Protein AF-A0A441UTH6-F1 (afdb_monomer_lite)

Sequence (69 aa):
MSTKKVEHLDGIGALVERYQVFLLDQFGVLHDGTNPYPGAVEALSALKRAGRTIVLVSNSGRRARPNET

Radius of gyration: 14.86 Å; chains: 1; bounding box: 28×24×52 Å

Structure (mmCIF, N/CA/C/O backbone):
data_AF-A0A441UTH6-F1
#
_entry.id   AF-A0A441UTH6-F1
#
loop_
_atom_site.group_PDB
_atom_site.id
_atom_site.type_symbol
_atom_site.label_atom_id
_atom_site.label_alt_id
_atom_site.label_comp_id
_atom_site.label_asym_id
_atom_site.label_entity_id
_atom_site.label_seq_id
_atom_site.pdbx_PDB_ins_code
_atom_site.Cartn_x
_atom_site.Cartn_y
_atom_site.Cartn_z
_atom_site.occupancy
_atom_site.B_iso_or_equiv
_atom_site.auth_seq_id
_atom_site.auth_comp_id
_atom_site.auth_asym_id
_atom_site.auth_atom_id
_atom_site.pdbx_PDB_model_num
ATOM 1 N N . MET A 1 1 ? 14.906 6.227 31.466 1.00 55.75 1 MET A N 1
ATOM 2 C CA . MET A 1 1 ? 14.764 6.243 29.993 1.00 55.75 1 MET A CA 1
ATOM 3 C C . MET A 1 1 ? 13.939 5.026 29.604 1.00 55.75 1 MET A C 1
ATOM 5 O O . MET A 1 1 ? 14.428 3.920 29.780 1.00 55.75 1 MET A O 1
ATOM 9 N N . SER A 1 2 ? 12.679 5.197 29.191 1.00 69.31 2 SER A N 1
ATOM 10 C CA . SER A 1 2 ? 11.874 4.070 28.698 1.00 69.31 2 SER A CA 1
ATOM 11 C C . SER A 1 2 ? 12.328 3.748 27.277 1.00 69.31 2 SER A C 1
ATOM 13 O O . SER A 1 2 ? 12.300 4.621 26.407 1.00 69.31 2 SER A O 1
ATOM 15 N N . THR A 1 3 ? 12.820 2.536 27.049 1.00 72.06 3 THR A N 1
ATOM 16 C CA . THR A 1 3 ? 13.196 2.065 25.718 1.00 72.06 3 THR A CA 1
ATOM 17 C C . THR A 1 3 ? 11.931 1.953 24.870 1.00 72.06 3 THR A C 1
ATOM 19 O O . THR A 1 3 ? 11.036 1.160 25.159 1.00 72.06 3 THR A O 1
ATOM 22 N N . LYS A 1 4 ? 11.821 2.765 23.810 1.00 77.69 4 LYS A N 1
ATOM 23 C CA . LYS A 1 4 ? 10.761 2.580 22.812 1.00 77.69 4 LYS A CA 1
ATOM 24 C C . LYS A 1 4 ? 10.971 1.219 22.150 1.00 77.69 4 LYS A C 1
ATOM 26 O O . LYS A 1 4 ? 11.963 1.014 21.456 1.00 77.69 4 LYS A O 1
ATOM 31 N N . LYS A 1 5 ? 10.045 0.290 22.383 1.00 84.38 5 LYS A N 1
ATOM 32 C CA . LYS A 1 5 ? 10.023 -1.008 21.708 1.00 84.38 5 LYS A CA 1
ATOM 33 C C . LYS A 1 5 ? 9.597 -0.793 20.255 1.00 84.38 5 LYS A C 1
ATOM 35 O O . LYS A 1 5 ? 8.564 -0.176 20.009 1.00 84.38 5 LYS A O 1
ATOM 40 N N . VAL A 1 6 ? 10.398 -1.278 19.310 1.00 89.25 6 VAL A N 1
ATOM 41 C CA . VAL A 1 6 ? 10.029 -1.309 17.889 1.00 89.25 6 VAL A CA 1
ATOM 42 C C . VAL A 1 6 ? 9.033 -2.449 17.684 1.00 89.25 6 VAL A C 1
ATOM 44 O O . VAL A 1 6 ? 9.287 -3.578 18.103 1.00 89.25 6 VAL A O 1
ATOM 47 N N . GLU A 1 7 ? 7.887 -2.139 17.085 1.00 90.31 7 GLU A N 1
ATOM 48 C CA . GLU A 1 7 ? 6.855 -3.111 16.718 1.00 90.31 7 GLU A CA 1
ATOM 49 C C . GLU A 1 7 ? 7.109 -3.570 15.276 1.00 90.31 7 GLU A C 1
ATOM 51 O O . GLU A 1 7 ? 7.201 -2.740 14.372 1.00 90.31 7 GLU A O 1
ATOM 56 N N . HIS A 1 8 ? 7.250 -4.881 15.064 1.00 93.12 8 HIS A N 1
ATOM 57 C CA . HIS A 1 8 ? 7.221 -5.467 13.724 1.00 93.12 8 HIS A CA 1
ATOM 58 C C . HIS A 1 8 ? 5.760 -5.699 13.341 1.00 93.12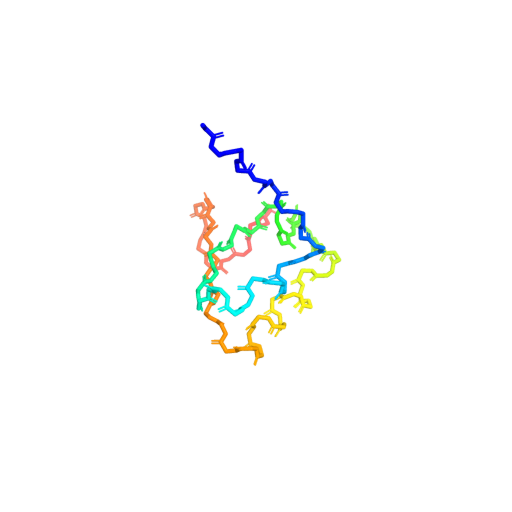 8 HIS A C 1
ATOM 60 O O . HIS A 1 8 ? 5.007 -6.262 14.134 1.00 93.12 8 HIS A O 1
ATOM 66 N N . LEU A 1 9 ? 5.370 -5.276 12.140 1.00 94.19 9 LEU A N 1
ATOM 67 C CA . LEU A 1 9 ? 4.034 -5.502 11.599 1.00 94.19 9 LEU A CA 1
ATOM 68 C C . LEU A 1 9 ? 4.139 -6.406 10.374 1.00 94.19 9 LEU A C 1
ATOM 70 O O . LEU A 1 9 ? 4.879 -6.081 9.450 1.00 94.19 9 LEU A O 1
ATOM 74 N N . ASP A 1 10 ? 3.354 -7.482 10.341 1.00 91.88 10 ASP A N 1
ATOM 75 C CA . ASP A 1 10 ? 3.335 -8.428 9.212 1.00 91.88 10 ASP A CA 1
ATOM 76 C C . ASP A 1 10 ? 2.718 -7.821 7.938 1.00 91.88 10 ASP A C 1
ATOM 78 O O . ASP A 1 10 ? 2.843 -8.361 6.841 1.00 91.88 10 ASP A O 1
ATOM 82 N N . GLY A 1 11 ? 2.036 -6.680 8.071 1.00 93.00 11 GLY A N 1
ATOM 83 C CA . GLY A 1 11 ? 1.496 -5.932 6.947 1.00 93.00 11 GLY A CA 1
ATOM 84 C C . GLY A 1 11 ? 0.742 -4.675 7.365 1.00 93.00 11 GLY A C 1
ATOM 85 O O . GLY A 1 11 ? 0.392 -4.468 8.530 1.00 93.00 11 GLY A O 1
ATOM 86 N N . ILE A 1 12 ? 0.434 -3.837 6.374 1.00 94.31 12 ILE A N 1
ATOM 87 C CA . ILE A 1 12 ? -0.230 -2.541 6.579 1.00 94.31 12 ILE A CA 1
ATOM 88 C C . ILE A 1 12 ? -1.652 -2.667 7.151 1.00 94.31 12 ILE A C 1
ATOM 90 O O . ILE A 1 12 ? -2.163 -1.723 7.748 1.00 94.31 12 ILE A O 1
ATOM 94 N N . GLY A 1 13 ? -2.281 -3.842 7.036 1.00 94.81 13 GLY A N 1
ATOM 95 C CA . GLY A 1 13 ? -3.602 -4.118 7.609 1.00 94.81 13 GLY A CA 1
ATOM 96 C C . GLY A 1 13 ? -3.673 -3.882 9.122 1.00 94.81 13 GLY A C 1
ATOM 97 O O . GLY A 1 13 ? -4.686 -3.398 9.619 1.00 94.81 13 GLY A O 1
ATOM 98 N N . ALA A 1 14 ? -2.574 -4.113 9.850 1.00 95.69 14 ALA A N 1
ATOM 99 C CA . ALA A 1 14 ? -2.49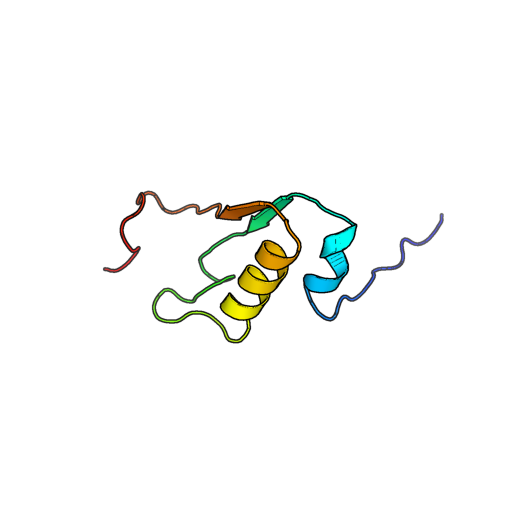7 -3.859 11.292 1.00 95.69 14 ALA A CA 1
ATOM 100 C C . ALA A 1 14 ? -2.641 -2.367 11.663 1.00 95.69 14 ALA A C 1
ATOM 102 O O . ALA A 1 14 ? -2.884 -2.026 12.822 1.00 95.69 14 ALA A O 1
ATOM 103 N N . LEU A 1 15 ? -2.501 -1.469 10.683 1.00 95.81 15 LEU A N 1
ATOM 104 C CA . LEU A 1 15 ? -2.595 -0.022 10.859 1.00 95.81 15 LEU A CA 1
ATOM 105 C C . LEU A 1 15 ? -3.990 0.541 10.556 1.00 95.81 15 LEU A C 1
ATOM 107 O O . LEU A 1 15 ? -4.226 1.722 10.807 1.00 95.81 15 LEU A O 1
ATOM 111 N N . VAL A 1 16 ? -4.916 -0.279 10.049 1.00 96.62 16 VAL A N 1
ATOM 112 C CA . VAL A 1 16 ? -6.251 0.148 9.590 1.00 96.62 16 VAL A CA 1
ATOM 113 C C . VAL A 1 16 ? -7.035 0.880 10.676 1.00 96.62 16 VAL A C 1
ATOM 115 O O . VAL A 1 16 ? -7.613 1.926 10.405 1.00 96.62 16 VAL A O 1
ATOM 118 N N . GLU A 1 17 ? -7.013 0.387 11.914 1.00 95.62 17 GLU A N 1
ATOM 119 C CA . GLU A 1 17 ? -7.730 1.034 13.022 1.00 95.62 17 GLU A CA 1
ATOM 120 C C . GL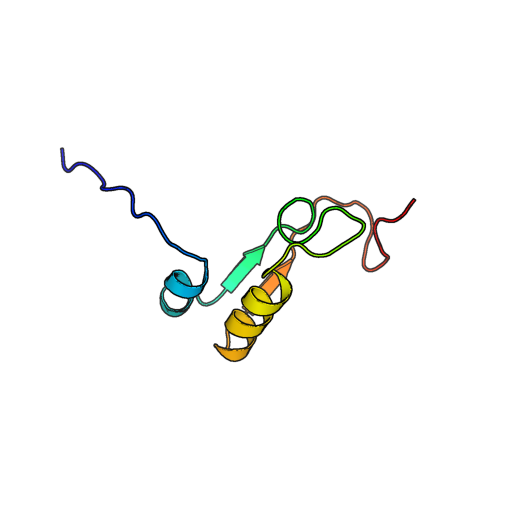U A 1 17 ? -7.003 2.255 13.595 1.00 95.62 17 GLU A C 1
ATOM 122 O O . GLU A 1 17 ? -7.602 3.062 14.302 1.00 95.62 17 GLU A O 1
ATOM 127 N N . ARG A 1 18 ? -5.712 2.415 13.285 1.00 96.38 18 ARG A N 1
ATOM 128 C CA . ARG A 1 18 ? -4.882 3.504 13.815 1.00 96.38 18 ARG A CA 1
ATOM 129 C C . ARG A 1 18 ? -4.941 4.759 12.938 1.00 96.38 18 ARG A C 1
ATOM 131 O O . ARG A 1 18 ? -4.700 5.850 13.448 1.00 96.38 18 ARG A O 1
ATOM 138 N N . TYR A 1 19 ? -5.270 4.623 11.650 1.00 97.62 19 TYR A N 1
ATOM 139 C CA . TYR A 1 19 ? -5.245 5.732 10.692 1.00 97.62 19 TYR A CA 1
ATOM 140 C C . TYR A 1 19 ? -6.449 5.721 9.749 1.00 97.62 19 TYR A C 1
ATOM 142 O O . TYR A 1 19 ? -6.796 4.697 9.165 1.00 97.62 19 TYR A O 1
ATOM 150 N N . GLN A 1 20 ? -7.067 6.886 9.536 1.00 97.38 20 GLN A N 1
ATOM 151 C CA . GLN A 1 20 ? -8.132 7.034 8.536 1.00 97.38 20 GLN A CA 1
ATOM 152 C C . GLN A 1 20 ? -7.608 7.278 7.114 1.00 97.38 20 GLN A C 1
ATOM 154 O O . GLN A 1 20 ? -8.324 7.002 6.150 1.00 97.38 20 GLN A O 1
ATOM 159 N N . VAL A 1 21 ? -6.388 7.809 6.976 1.00 98.06 21 VAL A N 1
ATOM 160 C CA . VAL A 1 21 ? -5.799 8.212 5.692 1.00 98.06 21 VAL A CA 1
ATOM 161 C C . VAL A 1 21 ? -4.435 7.560 5.504 1.00 98.06 21 VAL A C 1
ATOM 163 O O . VAL A 1 21 ? -3.601 7.592 6.405 1.00 98.06 21 VAL A O 1
ATOM 166 N N . PHE A 1 22 ? -4.203 7.021 4.309 1.00 97.94 22 PHE A N 1
ATOM 167 C CA . PHE A 1 22 ? -2.943 6.421 3.885 1.00 97.94 22 PHE A CA 1
ATOM 168 C C . PHE A 1 22 ? -2.380 7.206 2.700 1.00 97.94 22 PHE A C 1
ATOM 170 O O . PHE A 1 22 ? -2.991 7.247 1.631 1.00 97.94 22 PHE A O 1
ATOM 177 N N . LEU A 1 23 ? -1.219 7.833 2.900 1.00 97.25 23 LEU A N 1
ATOM 178 C CA . LEU A 1 23 ? -0.434 8.449 1.832 1.00 97.25 23 LEU A CA 1
ATOM 179 C C . LEU A 1 23 ? 0.598 7.424 1.367 1.00 97.25 23 LEU A C 1
ATOM 181 O O . LEU A 1 23 ? 1.455 7.026 2.157 1.00 97.25 23 LEU A O 1
ATOM 185 N N . LEU A 1 24 ? 0.490 6.968 0.125 1.00 96.19 24 LEU A N 1
ATOM 186 C CA . LEU A 1 24 ? 1.335 5.902 -0.406 1.00 96.19 24 LEU A CA 1
ATOM 187 C C . LEU A 1 24 ? 2.132 6.415 -1.598 1.00 96.19 24 LEU A C 1
ATOM 189 O O . LEU A 1 24 ? 1.566 7.029 -2.501 1.00 96.19 24 LEU A O 1
ATOM 193 N N . ASP A 1 25 ? 3.429 6.128 -1.607 1.00 94.69 25 ASP A N 1
ATOM 194 C CA . ASP A 1 25 ? 4.221 6.241 -2.828 1.00 94.69 25 ASP A CA 1
ATOM 195 C C . ASP A 1 25 ? 3.798 5.154 -3.830 1.00 94.69 25 ASP A C 1
ATOM 197 O O . ASP A 1 25 ? 3.153 4.162 -3.477 1.00 94.69 25 ASP A O 1
ATOM 201 N N . GLN A 1 26 ? 4.124 5.366 -5.099 1.00 92.12 26 GLN A N 1
ATOM 202 C CA . GLN A 1 26 ? 3.741 4.511 -6.210 1.00 92.12 26 GLN A CA 1
ATOM 203 C C . GLN A 1 26 ? 4.912 3.640 -6.688 1.00 92.12 26 GLN A C 1
ATOM 205 O O . GLN A 1 26 ? 4.811 2.411 -6.671 1.00 92.12 26 GLN A O 1
ATOM 210 N N . P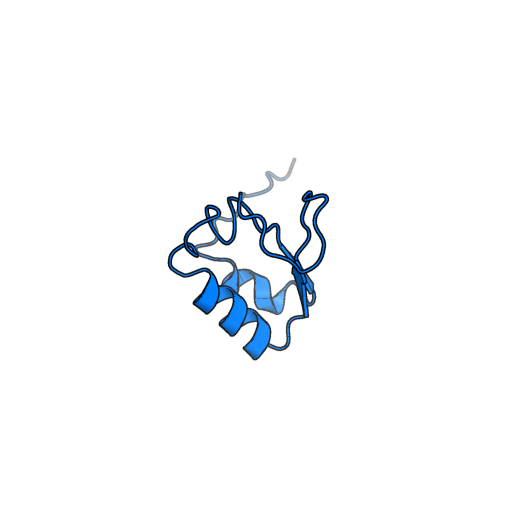HE A 1 27 ? 6.017 4.251 -7.123 1.00 92.31 27 PHE A N 1
ATOM 211 C CA . PHE A 1 27 ? 7.127 3.526 -7.748 1.00 9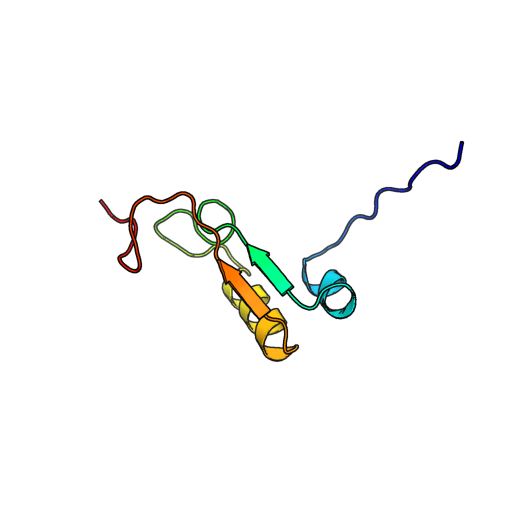2.31 27 PHE A CA 1
ATOM 212 C C . PHE A 1 27 ? 8.036 2.913 -6.679 1.00 92.31 27 PHE A C 1
ATOM 214 O O . PHE A 1 27 ? 8.481 3.610 -5.776 1.00 92.31 27 PHE A O 1
ATOM 221 N N . GLY A 1 28 ? 8.307 1.609 -6.756 1.00 93.62 28 GLY A N 1
ATOM 222 C CA . GLY A 1 28 ? 9.062 0.896 -5.717 1.00 93.62 28 GLY A CA 1
ATOM 223 C C . GLY A 1 28 ? 8.249 0.566 -4.457 1.00 93.62 28 GLY A C 1
ATOM 224 O O . GLY A 1 28 ? 8.771 -0.084 -3.556 1.00 93.62 28 GLY A O 1
ATOM 225 N N . VAL A 1 29 ? 6.964 0.949 -4.412 1.00 95.81 29 VAL A N 1
ATOM 226 C CA . VAL A 1 29 ? 6.024 0.589 -3.332 1.00 95.81 29 VAL A CA 1
ATOM 227 C C . VAL A 1 29 ? 4.850 -0.229 -3.855 1.00 95.81 29 VAL A C 1
ATOM 229 O O . VAL A 1 29 ? 4.542 -1.280 -3.301 1.00 95.81 29 VAL A O 1
ATOM 232 N N . LEU A 1 30 ? 4.197 0.227 -4.926 1.00 95.75 30 LEU A N 1
ATOM 233 C CA . LEU A 1 30 ? 3.047 -0.459 -5.522 1.00 95.75 30 LEU A CA 1
ATOM 234 C C . LEU A 1 30 ? 3.416 -1.222 -6.794 1.00 95.75 30 LEU A C 1
ATOM 236 O O . LEU A 1 30 ? 2.795 -2.243 -7.081 1.00 95.75 30 LEU A O 1
ATOM 240 N N . HIS A 1 31 ? 4.397 -0.734 -7.555 1.00 94.06 31 HIS A N 1
ATOM 241 C CA . HIS A 1 31 ? 4.848 -1.360 -8.796 1.00 94.06 31 HIS A CA 1
ATOM 242 C C . HIS A 1 31 ? 6.288 -0.979 -9.158 1.00 94.06 31 HIS A C 1
ATOM 244 O O . HIS A 1 31 ? 6.818 0.030 -8.684 1.00 94.06 31 HIS A O 1
ATOM 250 N N . ASP A 1 32 ? 6.874 -1.720 -10.096 1.00 92.81 32 ASP A N 1
ATOM 251 C CA . ASP A 1 32 ? 8.208 -1.468 -10.669 1.00 92.81 32 ASP A CA 1
ATOM 252 C C . ASP A 1 32 ? 8.187 -0.655 -11.982 1.00 92.81 32 ASP A C 1
ATOM 254 O O . ASP A 1 32 ? 9.225 -0.407 -12.588 1.00 92.81 32 ASP A O 1
ATOM 258 N N . GLY A 1 33 ? 7.000 -0.235 -12.425 1.00 88.50 33 GLY A N 1
ATOM 259 C CA . GLY A 1 33 ? 6.789 0.492 -13.682 1.00 88.50 33 GLY A CA 1
ATOM 260 C C . GLY A 1 33 ? 6.280 -0.392 -14.817 1.00 88.50 33 GLY A C 1
ATOM 261 O O . GLY A 1 33 ? 5.783 0.139 -15.802 1.00 88.50 33 GLY A O 1
ATOM 262 N N . THR A 1 34 ? 6.339 -1.713 -14.648 1.00 88.50 34 THR A N 1
ATOM 263 C CA . THR A 1 34 ? 5.755 -2.687 -15.577 1.00 88.50 34 THR A CA 1
ATOM 264 C C . THR A 1 34 ? 4.606 -3.441 -14.916 1.00 88.50 34 THR A C 1
ATOM 266 O O . THR A 1 34 ? 3.521 -3.528 -15.483 1.00 88.50 34 THR A O 1
ATOM 269 N N . ASN A 1 35 ? 4.814 -3.955 -13.698 1.00 92.50 35 ASN A N 1
ATOM 270 C CA . ASN A 1 35 ? 3.846 -4.797 -12.998 1.00 92.50 35 ASN A CA 1
ATOM 271 C C . ASN A 1 35 ? 3.609 -4.325 -11.555 1.00 92.50 35 ASN A C 1
ATOM 273 O O . ASN A 1 35 ? 4.552 -3.900 -10.880 1.00 92.50 35 ASN A O 1
ATOM 277 N N . PRO A 1 36 ? 2.373 -4.445 -11.034 1.00 96.19 36 PRO A N 1
ATOM 278 C CA . PRO A 1 36 ? 2.119 -4.331 -9.603 1.00 96.19 36 PRO A CA 1
ATOM 279 C C . PRO A 1 36 ? 2.887 -5.392 -8.813 1.00 96.19 36 PRO A C 1
ATOM 281 O O . PRO A 1 36 ? 2.996 -6.540 -9.248 1.00 96.19 36 PRO A O 1
ATOM 284 N N . TYR A 1 37 ? 3.362 -5.037 -7.621 1.00 96.81 37 TYR A N 1
ATOM 285 C CA . TYR A 1 37 ? 3.947 -6.026 -6.722 1.00 96.81 37 TYR A CA 1
ATOM 286 C C . TYR A 1 37 ? 2.875 -6.976 -6.164 1.00 96.81 37 TYR A C 1
ATOM 288 O O . TYR A 1 37 ? 1.737 -6.549 -5.930 1.00 96.81 37 TYR A O 1
ATOM 296 N N . PRO A 1 38 ? 3.221 -8.251 -5.897 1.00 96.75 38 PRO A N 1
ATOM 297 C CA . PRO A 1 38 ? 2.302 -9.192 -5.263 1.00 96.75 38 PRO A CA 1
ATOM 298 C C . PRO A 1 38 ? 1.734 -8.634 -3.953 1.00 96.75 38 PRO A C 1
ATOM 300 O O . PRO A 1 38 ? 2.480 -8.146 -3.105 1.00 96.75 38 PRO A O 1
ATOM 303 N N . GLY A 1 39 ? 0.413 -8.696 -3.780 1.00 96.06 39 GLY A N 1
ATOM 304 C CA . GLY A 1 39 ? -0.262 -8.215 -2.573 1.00 96.06 39 GLY A CA 1
ATOM 305 C C . GLY A 1 39 ? -0.583 -6.716 -2.560 1.00 96.06 39 GLY A C 1
ATOM 306 O O . GLY A 1 39 ? -1.364 -6.281 -1.712 1.00 96.06 39 GLY A O 1
ATOM 307 N N . ALA A 1 40 ? -0.030 -5.906 -3.474 1.00 96.69 40 ALA A N 1
ATOM 308 C CA . ALA A 1 40 ? -0.253 -4.457 -3.475 1.00 96.69 40 ALA A CA 1
ATOM 309 C C . ALA A 1 40 ? -1.721 -4.103 -3.773 1.00 96.69 40 ALA A C 1
ATOM 311 O O . ALA A 1 40 ? -2.328 -3.273 -3.090 1.00 96.69 40 ALA A O 1
ATOM 312 N N . VAL A 1 41 ? -2.318 -4.767 -4.767 1.00 96.12 41 VAL A N 1
ATOM 313 C CA . VAL A 1 41 ? -3.719 -4.550 -5.160 1.00 96.12 41 VAL A CA 1
ATOM 314 C C . VAL A 1 41 ? -4.668 -5.038 -4.066 1.00 96.12 41 VAL A C 1
ATOM 316 O O . VAL A 1 41 ? -5.644 -4.358 -3.731 1.00 96.12 41 VAL A O 1
ATOM 319 N N . GLU A 1 42 ? -4.374 -6.193 -3.474 1.00 97.00 42 GLU A N 1
ATOM 320 C CA . GLU A 1 42 ? -5.139 -6.789 -2.384 1.00 97.00 42 GLU A CA 1
ATOM 321 C C . GLU A 1 42 ? -5.110 -5.898 -1.138 1.00 97.00 42 GLU A C 1
ATOM 323 O O . GLU A 1 42 ? -6.162 -5.658 -0.539 1.00 97.00 42 GLU A O 1
ATOM 328 N N . ALA A 1 43 ? -3.940 -5.350 -0.791 1.00 96.94 43 ALA A N 1
ATOM 329 C CA . ALA A 1 43 ? -3.765 -4.436 0.333 1.00 96.94 43 ALA A CA 1
ATOM 330 C C . ALA A 1 43 ? -4.566 -3.141 0.139 1.00 96.94 43 ALA A C 1
ATOM 332 O O . ALA A 1 43 ? -5.374 -2.787 0.999 1.00 96.94 43 ALA A O 1
ATOM 333 N N . LEU A 1 44 ? -4.423 -2.472 -1.011 1.00 97.06 44 LEU A N 1
ATOM 334 C CA . LEU A 1 44 ? -5.202 -1.272 -1.346 1.00 97.06 44 LEU A CA 1
ATOM 335 C C . LEU A 1 44 ? -6.711 -1.546 -1.314 1.00 97.06 44 LEU A C 1
ATOM 337 O O . LEU A 1 44 ? -7.486 -0.754 -0.773 1.00 97.06 44 LEU A O 1
ATOM 341 N N . SER A 1 45 ? -7.133 -2.692 -1.851 1.00 96.81 45 SER A N 1
ATOM 342 C CA . SER A 1 45 ? -8.537 -3.111 -1.845 1.00 96.81 45 SER A CA 1
ATOM 343 C C . SER A 1 45 ? -9.058 -3.342 -0.428 1.00 96.81 45 SER A C 1
ATOM 345 O O . SER A 1 45 ? -10.187 -2.960 -0.123 1.00 96.81 45 SER A O 1
ATOM 347 N N . ALA A 1 46 ? -8.253 -3.943 0.450 1.00 97.12 46 ALA A N 1
ATOM 348 C CA . ALA A 1 46 ? -8.609 -4.148 1.850 1.00 97.12 46 ALA A CA 1
ATOM 349 C C . ALA A 1 46 ? -8.736 -2.816 2.605 1.00 97.12 46 ALA A C 1
ATOM 351 O O . ALA A 1 46 ? -9.744 -2.606 3.279 1.00 97.12 46 ALA A O 1
ATOM 352 N N . LEU A 1 47 ? -7.785 -1.892 2.424 1.00 97.75 47 LEU A N 1
ATOM 353 C CA . LEU A 1 47 ? -7.847 -0.544 3.001 1.00 97.75 47 LEU A CA 1
ATOM 354 C C . LEU A 1 47 ? -9.109 0.203 2.541 1.00 97.75 47 LEU A C 1
ATOM 356 O O . LEU A 1 47 ? -9.833 0.769 3.361 1.00 97.75 47 LEU A O 1
ATOM 360 N N . LYS A 1 48 ? -9.423 0.142 1.241 1.00 97.00 48 LYS A N 1
ATOM 361 C CA . LYS A 1 48 ? -10.622 0.771 0.674 1.00 97.00 48 LYS A CA 1
ATOM 362 C C . LYS A 1 48 ? -11.912 0.153 1.221 1.00 97.00 48 LYS A C 1
ATOM 364 O O . LYS A 1 48 ? -12.829 0.888 1.573 1.00 97.00 48 LYS A O 1
ATOM 369 N N . ARG A 1 49 ? -11.990 -1.182 1.328 1.00 97.88 49 ARG A N 1
ATOM 370 C CA . ARG A 1 49 ? -13.144 -1.877 1.937 1.00 97.88 49 ARG A CA 1
ATOM 371 C C . ARG A 1 49 ? -13.330 -1.515 3.408 1.00 97.88 49 ARG A C 1
ATOM 373 O O . ARG A 1 49 ? -14.464 -1.435 3.861 1.00 97.88 49 ARG A O 1
ATOM 380 N N . ALA A 1 50 ? -12.242 -1.254 4.127 1.00 97.50 50 ALA A N 1
ATOM 381 C CA . ALA A 1 50 ? -12.274 -0.775 5.505 1.00 97.50 50 ALA A CA 1
ATOM 382 C C . ALA A 1 50 ? -12.619 0.726 5.630 1.00 97.50 50 ALA A C 1
ATOM 384 O O . ALA A 1 50 ? -12.485 1.292 6.712 1.00 97.50 50 ALA A O 1
ATOM 385 N N . GLY A 1 51 ? -13.031 1.386 4.540 1.00 98.00 51 GLY A N 1
ATOM 386 C CA . GLY A 1 51 ? -13.447 2.789 4.542 1.00 98.00 51 GLY A CA 1
ATOM 387 C C . GLY A 1 51 ? -12.298 3.785 4.696 1.00 98.00 51 GLY A C 1
ATOM 388 O O . GLY A 1 51 ? -12.539 4.935 5.057 1.00 98.00 51 GLY A O 1
ATOM 389 N N . ARG A 1 52 ? -11.049 3.363 4.457 1.00 98.25 52 ARG A N 1
ATOM 390 C CA . ARG A 1 52 ? -9.877 4.234 4.595 1.00 98.25 52 ARG A CA 1
ATOM 391 C C . ARG A 1 52 ? -9.651 5.033 3.316 1.00 98.25 52 ARG A C 1
ATOM 393 O O . ARG A 1 52 ? -9.784 4.509 2.207 1.00 98.25 52 ARG A O 1
ATOM 400 N N . THR A 1 53 ? -9.280 6.299 3.474 1.00 98.19 53 THR A N 1
ATOM 401 C CA . THR A 1 53 ? -8.907 7.164 2.352 1.00 98.19 53 THR A CA 1
ATOM 402 C C . THR A 1 53 ? -7.483 6.843 1.932 1.00 98.19 53 THR A C 1
ATOM 404 O O . THR A 1 53 ? -6.578 6.816 2.763 1.00 98.19 53 THR A O 1
ATOM 407 N N . ILE A 1 54 ? -7.272 6.635 0.636 1.00 97.62 54 ILE A N 1
ATOM 408 C CA . ILE A 1 54 ? -5.954 6.349 0.070 1.00 97.62 54 ILE A CA 1
ATOM 409 C C . ILE A 1 54 ? -5.612 7.460 -0.914 1.00 97.62 54 ILE A C 1
ATOM 411 O O . ILE A 1 54 ? -6.393 7.744 -1.822 1.00 97.62 54 ILE A O 1
ATOM 415 N N . VAL A 1 55 ? -4.444 8.071 -0.738 1.00 96.38 55 VAL A N 1
ATOM 416 C CA . VAL A 1 55 ? -3.905 9.089 -1.641 1.00 96.38 55 VAL A CA 1
ATOM 417 C C . VAL A 1 55 ? -2.551 8.608 -2.137 1.00 96.38 55 VAL A C 1
ATOM 419 O O . VAL A 1 55 ? -1.660 8.320 -1.340 1.00 96.38 55 VAL A O 1
ATOM 422 N N . LEU A 1 56 ? -2.399 8.530 -3.456 1.00 93.94 56 LEU A N 1
ATOM 423 C CA . LEU A 1 56 ? -1.110 8.241 -4.069 1.00 93.94 56 LEU A CA 1
ATOM 424 C C . LEU A 1 56 ? -0.311 9.537 -4.192 1.00 93.94 56 LEU A C 1
ATOM 426 O O . LEU A 1 56 ? -0.794 10.515 -4.765 1.00 93.94 56 LEU A O 1
ATOM 430 N N . VAL A 1 57 ? 0.901 9.536 -3.649 1.00 93.06 57 VAL A N 1
ATOM 431 C CA . VAL A 1 57 ? 1.840 10.655 -3.711 1.00 93.06 57 VAL A CA 1
ATOM 432 C C . VAL A 1 57 ? 2.998 10.217 -4.588 1.00 93.06 57 VAL A C 1
ATOM 434 O O . VAL A 1 57 ? 3.736 9.315 -4.223 1.00 93.06 57 VAL A O 1
ATOM 437 N N . SER A 1 58 ? 3.148 10.837 -5.754 1.00 89.19 58 SER A N 1
ATOM 438 C CA . SER A 1 58 ? 4.200 10.489 -6.707 1.00 89.19 58 SER A CA 1
ATOM 439 C C . SER A 1 58 ? 5.077 11.697 -6.991 1.00 89.19 58 SER A C 1
ATOM 441 O O . SER A 1 58 ? 4.574 12.794 -7.230 1.00 89.19 58 SER A O 1
ATOM 443 N N . ASN A 1 59 ? 6.389 11.474 -7.030 1.00 89.19 59 ASN A N 1
ATOM 444 C CA . ASN A 1 59 ? 7.364 12.470 -7.477 1.00 89.19 59 ASN A CA 1
ATOM 445 C C . ASN A 1 59 ? 7.441 12.581 -9.010 1.00 89.19 59 ASN A C 1
ATOM 447 O O . ASN A 1 59 ? 8.312 13.271 -9.540 1.00 89.19 59 ASN A O 1
ATOM 451 N N . SER A 1 60 ? 6.566 11.899 -9.757 1.00 79.69 60 SER A N 1
ATOM 452 C CA . SER A 1 60 ? 6.592 11.984 -11.212 1.00 79.69 60 SER A CA 1
ATOM 453 C C . SER A 1 60 ? 6.052 13.322 -11.710 1.00 79.69 60 SER A C 1
ATOM 455 O O . SER A 1 60 ? 4.951 13.730 -11.348 1.00 79.69 60 SER A O 1
ATOM 457 N N . GLY A 1 61 ? 6.779 13.968 -12.624 1.00 74.62 61 GLY A N 1
ATOM 458 C CA . GLY A 1 61 ? 6.310 15.184 -13.302 1.00 74.62 61 GLY A CA 1
ATOM 459 C C . GLY A 1 61 ? 5.155 14.945 -14.286 1.00 74.62 61 GLY A C 1
ATOM 460 O O . GLY A 1 61 ? 4.628 15.890 -14.875 1.00 74.62 61 GLY A O 1
ATOM 461 N N . ARG A 1 62 ? 4.758 13.682 -14.491 1.00 69.75 62 ARG A N 1
ATOM 462 C CA . ARG A 1 62 ? 3.621 13.298 -15.327 1.00 69.75 62 ARG A CA 1
ATOM 463 C C . ARG A 1 62 ? 2.357 13.246 -14.463 1.00 69.75 62 ARG A C 1
ATOM 465 O O . ARG A 1 62 ? 2.377 12.807 -13.321 1.00 69.75 62 ARG A O 1
ATOM 472 N N . ARG A 1 63 ? 1.250 13.753 -15.017 1.00 71.69 63 ARG A N 1
A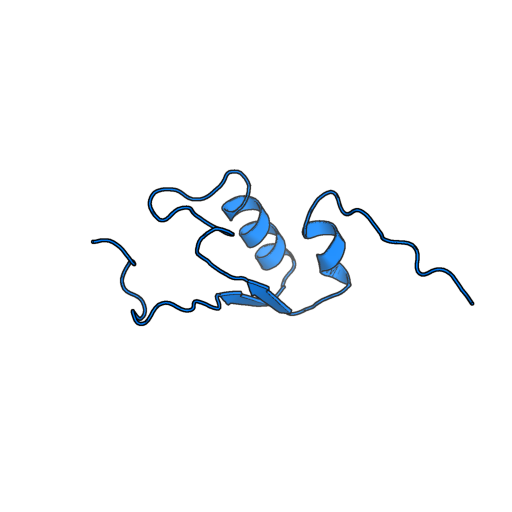TOM 473 C CA . ARG A 1 63 ? -0.095 13.663 -14.413 1.00 71.69 63 ARG A CA 1
ATOM 474 C C . ARG A 1 63 ? -0.669 12.261 -14.671 1.00 71.69 63 ARG A C 1
ATOM 476 O O . ARG A 1 63 ? 0.090 11.329 -14.859 1.00 71.69 63 ARG A O 1
ATOM 483 N N . ALA A 1 64 ? -1.989 12.111 -14.763 1.00 63.12 64 ALA A N 1
ATOM 484 C CA . ALA A 1 64 ? -2.710 10.835 -14.894 1.00 63.12 64 ALA A CA 1
ATOM 485 C C . ALA A 1 64 ? -2.305 9.882 -16.051 1.00 63.12 64 ALA A C 1
ATOM 487 O O . ALA A 1 64 ? -2.924 8.833 -16.202 1.00 63.12 64 ALA A O 1
ATOM 488 N N . ARG A 1 65 ? -1.321 10.221 -16.892 1.00 61.06 65 ARG A N 1
ATOM 489 C CA . ARG A 1 65 ? -0.806 9.305 -17.918 1.00 61.06 65 ARG A CA 1
ATOM 490 C C . ARG A 1 65 ? 0.234 8.357 -17.305 1.00 61.06 65 ARG A C 1
ATOM 492 O O . ARG A 1 65 ? 0.998 8.809 -16.451 1.00 61.06 65 ARG A O 1
ATOM 499 N N . PRO A 1 66 ? 0.308 7.094 -17.760 1.00 60.44 66 PRO A N 1
ATOM 500 C CA . PRO A 1 66 ? 1.337 6.160 -17.319 1.00 60.44 66 PRO A CA 1
ATOM 501 C C . PRO A 1 66 ? 2.745 6.744 -17.462 1.00 60.44 66 PRO A C 1
ATOM 503 O O . PRO A 1 66 ? 3.057 7.437 -18.435 1.00 60.44 66 PRO A O 1
ATOM 506 N N . ASN A 1 67 ? 3.604 6.454 -16.483 1.00 55.84 67 ASN A N 1
ATOM 507 C CA . ASN A 1 67 ? 5.029 6.771 -16.542 1.00 55.84 67 ASN A CA 1
ATOM 508 C C . ASN A 1 67 ? 5.784 5.738 -17.399 1.00 55.84 67 ASN A C 1
ATOM 510 O O . ASN A 1 67 ? 6.811 5.220 -16.981 1.00 55.84 67 ASN A O 1
ATOM 514 N N . GLU A 1 68 ? 5.283 5.448 -18.593 1.00 61.66 68 GLU A N 1
ATOM 515 C CA . GLU A 1 68 ? 5.935 4.565 -19.562 1.00 61.66 68 GLU A CA 1
ATOM 516 C C . GLU A 1 68 ? 6.810 5.418 -20.495 1.00 61.66 68 GLU A C 1
ATOM 518 O O . GLU A 1 68 ? 6.517 6.599 -20.722 1.00 61.66 68 GLU A O 1
ATOM 523 N N . THR A 1 69 ? 7.948 4.886 -20.936 1.00 56.28 69 THR A N 1
ATOM 524 C CA . THR A 1 69 ? 8.778 5.500 -21.990 1.00 56.28 69 THR A CA 1
ATOM 525 C C . THR A 1 69 ? 8.175 5.268 -23.358 1.00 56.28 69 THR A C 1
ATOM 527 O O . THR A 1 69 ? 7.805 4.103 -23.617 1.00 56.28 69 THR A O 1
#

Secondary structure (DSSP, 8-state):
----PPPP-SSGGGGTTT-SEEEE--BTTTBSSSSBPTTHHHHHHHHHHTT-EEEE----S--SS----

pLDDT: mean 89.09, std 12.32, range [55.75, 98.25]

Foldseek 3Di:
DDDDDDDDDPDCVVCLVVAQEAEDEPDPGQDPLPDGDPCSVVRVVSSVVSNHHYHYDYPDPDDPDRPDD